Protein AF-A0A134CLT7-F1 (afdb_monomer_lite)

Sequence (96 aa):
MILWNIWITPLYMGCSRAAVLQLIIPAILPFNLLKGGLNSLFIFLLYHSLKTIMQQHLEATYSTSLNEWATSETHLLLGVICLIFLLALIGIACFS

Secondary structure (DSSP, 8-state):
-HHHHHHHHHHHHT--HHHHHHHIIIIIHHHHHHHHHHHHHHHHHHHHHHHHHHHHHHHHHHHHHTTTTT--SHHHHHHHHHHHHHHHHHHHHHH-

Organism: NCBI:txid1588748

pLDDT: mean 81.14, std 11.14, range [53.16, 93.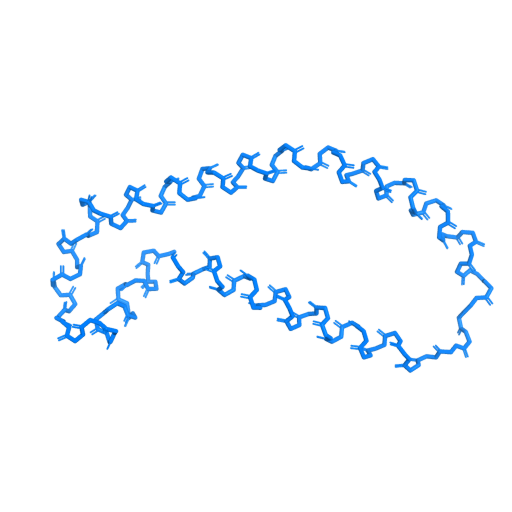06]

Radius of gyration: 20.64 Å; chains: 1; bounding box: 37×38×50 Å

Structure (mmCIF, N/CA/C/O backbone):
data_AF-A0A134CLT7-F1
#
_entry.id   AF-A0A134CLT7-F1
#
loop_
_atom_site.group_PDB
_atom_site.id
_atom_site.type_symbol
_atom_site.label_atom_id
_atom_site.label_alt_id
_atom_site.label_comp_id
_atom_site.label_asym_id
_atom_site.label_entity_id
_atom_site.label_seq_id
_atom_site.pdbx_PDB_ins_code
_atom_site.Cartn_x
_atom_site.Cartn_y
_atom_site.Cartn_z
_atom_site.occupancy
_atom_site.B_iso_or_equiv
_atom_site.auth_seq_id
_atom_site.auth_comp_id
_atom_site.auth_asym_id
_atom_site.auth_atom_id
_atom_site.pdbx_PDB_model_num
ATOM 1 N N . MET A 1 1 ? -5.494 0.184 2.463 1.00 78.50 1 MET A N 1
ATOM 2 C CA . MET A 1 1 ? -5.182 -0.378 3.796 1.00 78.50 1 MET A CA 1
ATOM 3 C C . MET A 1 1 ? -6.170 0.048 4.868 1.00 78.50 1 MET A C 1
ATOM 5 O O . MET A 1 1 ? -6.685 -0.817 5.562 1.00 78.50 1 MET A O 1
ATOM 9 N N . ILE A 1 2 ? -6.507 1.339 4.970 1.00 83.69 2 ILE A N 1
ATOM 10 C CA . ILE A 1 2 ? -7.464 1.831 5.982 1.00 83.69 2 ILE A CA 1
ATOM 11 C C . ILE A 1 2 ? -8.848 1.184 5.832 1.00 83.69 2 ILE A C 1
ATOM 13 O O . ILE A 1 2 ? -9.410 0.735 6.822 1.00 83.69 2 ILE A O 1
ATOM 17 N N . LEU A 1 3 ? -9.358 1.059 4.598 1.00 85.25 3 LEU A N 1
ATOM 18 C CA . LEU A 1 3 ? -10.642 0.397 4.340 1.00 85.25 3 LEU A CA 1
ATOM 19 C C . LEU A 1 3 ? -10.655 -1.033 4.901 1.00 85.25 3 LEU A C 1
ATOM 21 O O . LEU A 1 3 ? -11.522 -1.369 5.694 1.00 85.25 3 LEU A O 1
ATOM 25 N N . TRP A 1 4 ? -9.648 -1.840 4.565 1.00 84.12 4 TRP A N 1
ATOM 26 C CA . TRP A 1 4 ? -9.513 -3.202 5.082 1.00 84.12 4 TRP A CA 1
ATOM 27 C C . TRP A 1 4 ? -9.379 -3.250 6.611 1.00 84.12 4 TRP A C 1
ATOM 29 O O . TRP A 1 4 ? -10.034 -4.073 7.241 1.00 84.12 4 TRP A O 1
ATOM 39 N N . ASN A 1 5 ? -8.644 -2.319 7.227 1.00 86.19 5 ASN A N 1
ATOM 40 C CA . ASN A 1 5 ? -8.547 -2.222 8.688 1.00 86.19 5 ASN A CA 1
ATOM 41 C C . ASN A 1 5 ? -9.910 -1.942 9.355 1.00 86.19 5 ASN A C 1
ATOM 43 O O . ASN A 1 5 ? -10.221 -2.526 10.384 1.00 86.19 5 ASN A O 1
ATOM 47 N N . ILE A 1 6 ? -10.777 -1.113 8.765 1.00 87.88 6 ILE A N 1
ATOM 48 C CA . ILE A 1 6 ? -12.112 -0.834 9.334 1.00 87.88 6 ILE A CA 1
ATOM 49 C C . ILE A 1 6 ? -13.009 -2.081 9.333 1.00 87.88 6 ILE A C 1
ATOM 51 O O . ILE A 1 6 ? -13.839 -2.238 10.228 1.00 87.88 6 ILE A O 1
ATOM 55 N N . TRP A 1 7 ? -12.863 -2.962 8.341 1.00 86.56 7 TRP A N 1
ATOM 56 C CA . TRP A 1 7 ? -13.692 -4.164 8.213 1.00 86.56 7 TRP A CA 1
ATOM 57 C C . TRP A 1 7 ? -13.140 -5.360 8.990 1.00 86.56 7 TRP A C 1
ATOM 59 O O . TRP A 1 7 ? -13.915 -6.123 9.562 1.00 86.56 7 TRP A O 1
ATOM 69 N N . ILE A 1 8 ? -11.818 -5.514 9.032 1.00 87.88 8 ILE A N 1
ATOM 70 C CA . ILE A 1 8 ? -11.163 -6.739 9.502 1.00 87.88 8 ILE A CA 1
ATOM 71 C C . ILE A 1 8 ? -10.637 -6.607 10.928 1.00 87.88 8 ILE A C 1
ATOM 73 O O . ILE A 1 8 ? -10.819 -7.521 11.731 1.00 87.88 8 ILE A O 1
ATOM 77 N N . THR A 1 9 ? -10.048 -5.467 11.289 1.00 87.25 9 THR A N 1
ATOM 78 C CA . THR A 1 9 ? -9.511 -5.236 12.638 1.00 87.25 9 THR A CA 1
ATOM 79 C C . THR A 1 9 ? -10.556 -5.429 13.751 1.00 87.25 9 THR A C 1
ATOM 81 O O . THR A 1 9 ? -10.205 -6.034 14.763 1.00 87.25 9 THR A O 1
ATOM 84 N N . PRO A 1 10 ? -11.842 -5.039 13.591 1.00 88.25 10 PRO A N 1
ATOM 85 C CA . PRO A 1 10 ? -12.883 -5.338 14.580 1.00 88.25 10 PRO A CA 1
ATOM 86 C C . PRO A 1 10 ? -13.121 -6.838 14.789 1.00 88.25 10 PRO A C 1
ATOM 88 O O . PRO A 1 10 ? -13.349 -7.269 15.914 1.00 88.25 10 PRO A O 1
ATOM 91 N N . LEU A 1 11 ? -13.058 -7.636 13.715 1.00 88.56 11 LEU A N 1
ATOM 92 C CA . LEU A 1 11 ? -13.237 -9.091 13.779 1.00 88.56 11 LEU A CA 1
ATOM 93 C C . LEU A 1 11 ? -12.056 -9.757 14.487 1.00 88.56 11 LEU A C 1
ATOM 95 O O . LEU A 1 11 ? -12.252 -10.676 15.273 1.00 88.56 11 LEU A O 1
ATOM 99 N N . TYR A 1 12 ? -10.844 -9.266 14.227 1.00 85.69 12 TYR A N 1
ATOM 100 C CA . TYR A 1 12 ? -9.619 -9.796 14.819 1.00 85.69 12 TYR A CA 1
ATOM 101 C C . TYR A 1 12 ? -9.453 -9.412 16.298 1.00 85.69 12 TYR A C 1
ATOM 103 O O . TYR A 1 12 ? -9.075 -10.246 17.114 1.00 85.69 12 TYR A O 1
ATOM 111 N N . MET A 1 13 ? -9.748 -8.158 16.661 1.00 86.19 13 MET A N 1
ATOM 112 C CA . MET A 1 13 ? -9.594 -7.647 18.033 1.00 86.19 13 MET A CA 1
ATOM 113 C C . MET A 1 13 ? -10.841 -7.834 18.909 1.00 86.19 13 MET A C 1
ATOM 115 O O . MET A 1 13 ? -10.796 -7.527 20.098 1.00 86.19 13 MET A O 1
ATOM 119 N N . GLY A 1 14 ? -11.966 -8.279 18.340 1.00 89.31 14 GLY A N 1
ATOM 120 C CA . GLY A 1 14 ? -13.241 -8.383 19.056 1.00 89.31 14 GLY A CA 1
ATOM 121 C C . GLY A 1 14 ? -13.787 -7.034 19.548 1.00 89.31 14 GLY A C 1
ATOM 122 O O . GLY A 1 14 ? -14.528 -6.992 20.527 1.00 89.31 14 GLY A O 1
ATOM 123 N N . CYS A 1 15 ? -13.407 -5.921 18.908 1.00 89.00 15 CYS A N 1
ATOM 124 C CA . CYS A 1 15 ? -13.779 -4.564 19.314 1.00 89.00 15 CYS A CA 1
ATOM 125 C C . CYS A 1 15 ? -14.796 -3.929 18.351 1.00 89.00 15 CYS A C 1
ATOM 127 O O . CYS A 1 15 ? -15.058 -4.430 17.258 1.00 89.00 15 CYS A O 1
ATOM 129 N N . SER A 1 16 ? -15.407 -2.808 18.747 1.00 91.75 16 SER A N 1
ATOM 130 C CA . SER A 1 16 ? -16.364 -2.109 17.884 1.00 91.75 16 SER A CA 1
ATOM 131 C C . SER A 1 16 ? -15.656 -1.356 16.749 1.00 91.75 16 SER A C 1
ATOM 133 O O . SER A 1 16 ? -14.534 -0.868 16.893 1.00 91.75 16 SER A O 1
ATOM 135 N N . ARG A 1 17 ? -16.349 -1.169 15.618 1.00 89.81 17 ARG A N 1
ATOM 136 C CA . ARG A 1 17 ? -15.836 -0.363 14.489 1.00 89.81 17 ARG A CA 1
ATOM 137 C C . ARG A 1 17 ? -15.500 1.077 14.906 1.00 89.81 17 ARG A C 1
ATOM 139 O O . ARG A 1 17 ? -14.559 1.662 14.383 1.00 89.81 17 ARG A O 1
ATOM 146 N N . ALA A 1 18 ? -16.241 1.632 15.869 1.00 91.44 18 ALA A N 1
ATOM 147 C CA . ALA A 1 18 ? -15.999 2.967 16.413 1.00 91.44 18 ALA A CA 1
ATOM 148 C C . ALA A 1 18 ? -14.648 3.068 17.142 1.00 91.44 18 ALA A C 1
ATOM 150 O O . ALA A 1 18 ? -13.954 4.071 16.992 1.00 91.44 18 ALA A O 1
ATOM 151 N N . ALA A 1 19 ? -14.240 2.022 17.867 1.00 90.00 19 ALA A N 1
ATOM 152 C CA . ALA A 1 19 ? -12.931 1.978 18.517 1.00 90.00 19 ALA A CA 1
ATOM 153 C C . ALA A 1 19 ? -11.786 1.959 17.487 1.00 90.00 19 ALA A C 1
ATOM 155 O O . ALA A 1 19 ? -10.795 2.667 17.644 1.00 90.00 19 ALA A O 1
ATOM 156 N N . VAL A 1 20 ? -11.947 1.223 16.380 1.00 89.69 20 VAL A N 1
ATOM 157 C CA . VAL A 1 20 ? -10.959 1.209 15.285 1.00 89.69 20 VAL A CA 1
ATOM 158 C C . VAL A 1 20 ? -10.867 2.570 14.595 1.00 89.69 20 VAL A C 1
ATOM 160 O O . VAL A 1 20 ? -9.765 3.020 14.292 1.00 89.69 20 VAL A O 1
ATOM 163 N N . LEU A 1 21 ? -11.997 3.261 14.396 1.00 90.81 21 LEU A N 1
ATOM 164 C CA . LEU A 1 21 ? -12.027 4.615 13.826 1.00 90.81 21 LEU A CA 1
ATOM 165 C C . LEU A 1 21 ? -11.203 5.611 14.656 1.00 90.81 21 LEU A C 1
ATOM 167 O O . LEU A 1 21 ? -10.473 6.417 14.082 1.00 90.81 21 LEU A O 1
ATOM 171 N N . GLN A 1 22 ? -11.257 5.514 15.989 1.00 92.88 22 GLN A N 1
ATOM 172 C CA . GLN A 1 22 ? -10.429 6.339 16.879 1.00 92.88 22 GLN A CA 1
ATOM 173 C C . GLN A 1 22 ? -8.932 6.051 16.720 1.00 92.88 22 GLN A C 1
ATOM 175 O O . GLN A 1 22 ? -8.113 6.944 16.921 1.00 92.88 22 GLN A O 1
ATOM 180 N N . LEU A 1 23 ? -8.571 4.835 16.303 1.00 91.06 23 LEU A N 1
ATOM 181 C CA . LEU A 1 23 ? -7.190 4.436 16.045 1.00 91.06 23 LEU A CA 1
ATOM 182 C C . LEU A 1 23 ? -6.678 4.844 14.653 1.00 91.06 23 LEU A C 1
ATOM 184 O O . LEU A 1 23 ? -5.474 4.743 14.399 1.00 91.06 23 LEU A O 1
ATOM 188 N N . ILE A 1 24 ? -7.554 5.307 13.746 1.00 90.19 24 ILE A N 1
ATOM 189 C CA . ILE A 1 24 ? -7.162 5.606 12.361 1.00 90.19 24 ILE A CA 1
ATOM 190 C C . ILE A 1 24 ? -6.092 6.686 12.310 1.00 90.19 24 ILE A C 1
ATOM 192 O O . ILE A 1 24 ? -5.025 6.455 11.753 1.00 90.19 24 ILE A O 1
ATOM 196 N N . ILE A 1 25 ? -6.372 7.850 12.889 1.00 92.38 25 ILE A N 1
ATOM 197 C CA . ILE A 1 25 ? -5.454 8.991 12.873 1.00 92.38 25 ILE A CA 1
ATOM 198 C C . ILE A 1 25 ? -4.178 8.720 13.688 1.00 92.38 25 ILE A C 1
ATOM 200 O O . ILE A 1 25 ? -3.097 8.930 13.142 1.00 92.38 25 ILE A O 1
ATOM 204 N N . PRO A 1 26 ? -4.245 8.245 14.949 1.00 93.06 26 PRO A N 1
ATOM 205 C CA . PRO A 1 26 ? -3.047 8.127 15.776 1.00 93.06 26 PRO A CA 1
ATOM 206 C C . PRO A 1 26 ? -2.155 6.925 15.435 1.00 93.06 26 PRO A C 1
ATOM 208 O O . PRO A 1 26 ? -0.964 6.987 15.718 1.00 93.06 26 PRO A O 1
ATOM 211 N N . ALA A 1 27 ? -2.687 5.844 14.847 1.00 90.81 27 ALA A N 1
ATOM 212 C CA . ALA A 1 27 ? -1.922 4.607 14.651 1.00 90.81 27 ALA A CA 1
ATOM 213 C C . ALA A 1 27 ? -1.982 4.057 13.217 1.00 90.81 27 ALA A C 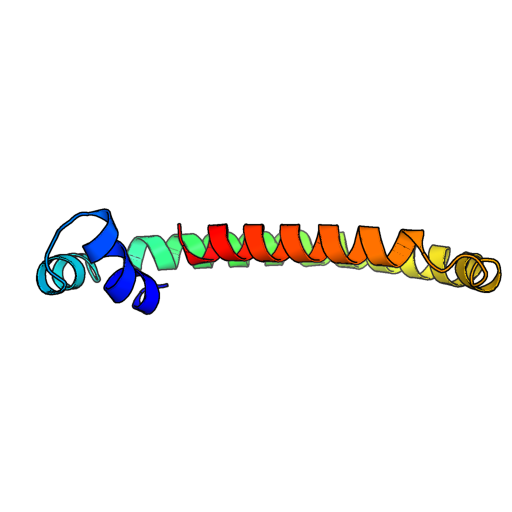1
ATOM 215 O O . ALA A 1 27 ? -0.942 3.863 12.590 1.00 90.81 27 ALA A O 1
ATOM 216 N N . ILE A 1 28 ? -3.177 3.821 12.665 1.00 89.81 28 ILE A N 1
ATOM 217 C CA . ILE A 1 28 ? -3.320 3.092 11.387 1.00 89.81 28 ILE A CA 1
ATOM 218 C C . ILE A 1 28 ? -2.799 3.922 10.205 1.00 89.81 28 ILE A C 1
ATOM 220 O O . ILE A 1 28 ? -2.161 3.391 9.296 1.00 89.81 28 ILE A O 1
ATOM 224 N N . LEU A 1 29 ? -3.071 5.227 10.193 1.00 91.00 29 LEU A N 1
ATOM 225 C CA . LEU A 1 29 ? -2.623 6.149 9.155 1.00 91.00 29 LEU A CA 1
ATOM 226 C C . LEU A 1 29 ? -1.094 6.326 9.154 1.00 91.00 29 LEU A C 1
ATOM 228 O O . LEU A 1 29 ? -0.504 6.086 8.098 1.00 91.00 29 LEU A O 1
ATOM 232 N N . PRO A 1 30 ? -0.429 6.688 10.273 1.00 90.94 30 PRO A N 1
ATOM 233 C CA . PRO A 1 30 ? 1.025 6.837 10.282 1.00 90.94 30 PRO A CA 1
ATOM 234 C C . PRO A 1 30 ? 1.743 5.520 9.969 1.00 90.94 30 PRO A C 1
ATOM 236 O O . PRO A 1 30 ? 2.703 5.527 9.199 1.00 90.94 30 PRO A O 1
ATOM 239 N N . PHE A 1 31 ? 1.242 4.386 10.470 1.00 90.38 31 PHE A N 1
ATOM 240 C CA . PHE A 1 31 ? 1.790 3.071 10.136 1.00 90.38 31 PHE A CA 1
ATOM 241 C C . PHE A 1 31 ? 1.691 2.769 8.633 1.00 90.38 31 PHE A C 1
ATOM 243 O O . PHE A 1 31 ? 2.692 2.430 8.001 1.00 90.38 31 PHE A O 1
ATOM 250 N N . ASN A 1 32 ? 0.511 2.955 8.029 1.00 89.69 32 ASN A N 1
ATOM 251 C CA . ASN A 1 32 ? 0.312 2.698 6.600 1.00 89.69 32 ASN A CA 1
ATOM 252 C C . ASN A 1 32 ? 1.123 3.647 5.710 1.00 89.69 32 ASN A C 1
ATOM 254 O O . ASN A 1 32 ? 1.582 3.232 4.646 1.00 89.69 32 ASN A O 1
ATOM 258 N N . LEU A 1 33 ? 1.302 4.903 6.126 1.00 90.69 33 LEU A N 1
ATOM 259 C CA . LEU A 1 33 ? 2.104 5.874 5.387 1.00 90.69 33 LEU A CA 1
ATOM 260 C C . LEU A 1 33 ? 3.585 5.490 5.402 1.00 90.69 33 LEU A C 1
ATOM 262 O O . LEU A 1 33 ? 4.228 5.490 4.355 1.00 90.69 33 LEU A O 1
ATOM 266 N N . LEU A 1 34 ? 4.106 5.099 6.566 1.00 90.75 34 LEU A N 1
ATOM 267 C CA . LEU A 1 34 ? 5.481 4.629 6.704 1.00 90.75 34 LEU A CA 1
ATOM 268 C C . LEU A 1 34 ? 5.705 3.341 5.904 1.00 90.75 34 LEU A C 1
ATOM 270 O O . LEU A 1 34 ? 6.667 3.249 5.143 1.00 90.75 34 LEU A O 1
ATOM 274 N N . LYS A 1 35 ? 4.775 2.385 5.995 1.00 85.50 35 LYS A N 1
ATOM 275 C CA . LYS A 1 35 ? 4.818 1.139 5.221 1.00 85.50 35 LYS A CA 1
ATOM 276 C C . LYS A 1 35 ? 4.797 1.406 3.714 1.00 85.50 35 LYS A C 1
ATOM 278 O O . LYS A 1 35 ? 5.619 0.860 2.984 1.00 85.50 35 LYS A O 1
ATOM 283 N N . GLY A 1 36 ? 3.890 2.266 3.247 1.00 87.94 36 GLY A N 1
ATOM 284 C CA . GLY A 1 36 ? 3.790 2.651 1.837 1.00 87.94 36 GLY A CA 1
ATOM 285 C C . GLY A 1 36 ? 5.034 3.386 1.339 1.00 87.94 36 GLY A C 1
ATOM 286 O O . GLY A 1 36 ? 5.523 3.092 0.249 1.00 87.94 36 GLY A O 1
ATOM 287 N N . GLY A 1 37 ? 5.584 4.286 2.157 1.00 90.50 37 GLY A N 1
ATOM 288 C CA . GLY A 1 37 ? 6.825 4.998 1.863 1.00 90.50 37 GLY A CA 1
ATOM 289 C C . GLY A 1 37 ? 8.019 4.055 1.734 1.00 90.50 37 GLY A C 1
ATOM 290 O O . GLY A 1 37 ? 8.733 4.111 0.735 1.00 90.50 37 GLY A O 1
ATOM 291 N N . LEU A 1 38 ? 8.195 3.142 2.692 1.00 89.31 38 LEU A N 1
ATO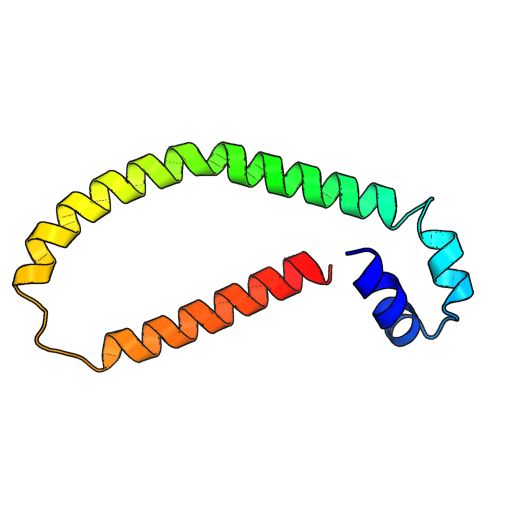M 292 C CA . LEU A 1 38 ? 9.262 2.141 2.650 1.00 89.31 38 LEU A CA 1
ATOM 293 C C . LEU A 1 38 ? 9.117 1.194 1.455 1.00 89.31 38 LEU A C 1
ATOM 295 O O . LEU A 1 38 ? 10.099 0.968 0.755 1.00 89.31 38 LEU A O 1
ATOM 299 N N . ASN A 1 39 ? 7.910 0.690 1.170 1.00 86.94 39 ASN A N 1
ATOM 300 C CA . ASN A 1 39 ? 7.680 -0.160 -0.003 1.00 86.94 39 ASN A CA 1
ATOM 301 C C . ASN A 1 39 ? 7.987 0.575 -1.311 1.00 86.94 39 ASN A C 1
ATOM 303 O O . ASN A 1 39 ? 8.615 0.006 -2.201 1.00 86.94 39 ASN A O 1
ATOM 307 N N . SER A 1 40 ? 7.564 1.836 -1.429 1.00 88.38 40 SER A N 1
ATOM 308 C CA . SER A 1 40 ? 7.835 2.653 -2.613 1.00 88.38 40 SER A CA 1
ATOM 309 C C . SER A 1 40 ? 9.334 2.889 -2.792 1.00 88.38 40 SER A C 1
ATOM 311 O O . SER A 1 40 ? 9.866 2.671 -3.878 1.00 88.38 40 SER A O 1
ATOM 313 N N . LEU A 1 41 ? 10.037 3.246 -1.714 1.00 92.00 41 LEU A N 1
ATOM 314 C CA . LEU A 1 41 ? 11.483 3.444 -1.736 1.00 92.00 41 LEU A CA 1
ATOM 315 C C . LEU A 1 41 ? 12.223 2.152 -2.105 1.00 92.00 41 LEU A C 1
ATOM 317 O O . LEU A 1 41 ? 13.130 2.173 -2.932 1.00 92.00 41 LEU A O 1
ATOM 321 N N . PHE A 1 42 ? 11.811 1.023 -1.533 1.00 87.88 42 PHE A N 1
ATOM 322 C CA . PHE A 1 42 ? 12.403 -0.278 -1.821 1.00 87.88 42 PHE A CA 1
ATOM 323 C C . PHE A 1 42 ? 12.220 -0.676 -3.291 1.00 87.88 42 PHE A C 1
ATOM 325 O O . PHE A 1 42 ? 13.193 -1.042 -3.950 1.00 87.88 42 PHE A O 1
ATOM 332 N N . ILE A 1 43 ? 11.006 -0.532 -3.837 1.00 89.44 43 ILE A N 1
ATOM 333 C CA . ILE A 1 43 ? 10.749 -0.779 -5.263 1.00 89.44 43 ILE A CA 1
ATOM 334 C C . ILE A 1 43 ? 11.547 0.190 -6.133 1.00 89.44 43 ILE A C 1
ATOM 336 O O . ILE A 1 43 ? 12.142 -0.242 -7.116 1.00 89.44 43 ILE A O 1
ATOM 340 N N . PHE A 1 44 ? 11.601 1.474 -5.779 1.00 90.12 44 PHE A N 1
ATOM 341 C CA . PHE A 1 44 ? 12.347 2.476 -6.538 1.00 90.12 44 PHE A CA 1
ATOM 342 C C . PHE A 1 44 ? 13.837 2.119 -6.650 1.00 90.12 44 PHE A C 1
ATOM 344 O O . PHE A 1 44 ? 14.403 2.177 -7.742 1.00 90.12 44 PHE A O 1
ATOM 351 N N . LEU A 1 45 ? 14.456 1.682 -5.549 1.00 90.44 45 LEU A N 1
ATOM 352 C CA . LEU A 1 45 ? 15.855 1.246 -5.529 1.00 90.44 45 LEU A CA 1
ATOM 353 C C . LEU A 1 45 ? 16.071 -0.056 -6.315 1.00 90.44 45 LEU A C 1
ATOM 355 O O . LEU A 1 45 ? 17.048 -0.178 -7.054 1.00 90.44 45 LEU A O 1
ATOM 359 N N . LEU A 1 46 ? 15.160 -1.023 -6.185 1.00 88.94 46 LEU A N 1
ATOM 360 C CA . LEU A 1 46 ? 15.267 -2.304 -6.885 1.00 88.94 46 LEU A CA 1
ATOM 361 C C . LEU A 1 46 ? 14.977 -2.204 -8.383 1.00 88.94 46 LEU A C 1
ATOM 363 O O . LEU A 1 46 ? 15.546 -2.975 -9.154 1.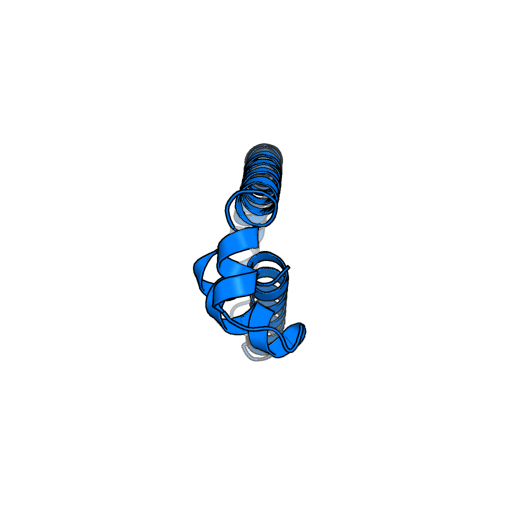00 88.94 46 LEU A O 1
ATOM 367 N N . TYR A 1 47 ? 14.117 -1.277 -8.807 1.00 89.12 47 TYR A N 1
ATOM 368 C CA . TYR A 1 47 ? 13.641 -1.188 -10.186 1.00 89.12 47 TYR A CA 1
ATOM 369 C C . TYR A 1 47 ? 14.788 -1.070 -11.191 1.00 89.12 47 TYR A C 1
ATOM 371 O O . TYR A 1 47 ? 14.782 -1.762 -12.206 1.00 89.12 47 TYR A O 1
ATOM 379 N N . HIS A 1 48 ? 15.800 -0.250 -10.898 1.00 82.88 48 HIS A N 1
ATOM 380 C CA . HIS A 1 48 ? 16.954 -0.097 -11.782 1.00 82.88 48 HIS A CA 1
ATOM 381 C C . HIS A 1 48 ? 17.737 -1.410 -11.939 1.00 82.88 48 HIS A C 1
ATOM 383 O O . HIS A 1 48 ? 17.993 -1.852 -13.058 1.00 82.88 48 HIS A O 1
ATOM 389 N N . SER A 1 49 ? 18.082 -2.058 -10.823 1.00 84.69 49 SER A N 1
ATOM 390 C CA . SER A 1 49 ? 18.849 -3.309 -10.827 1.00 84.69 49 SER A CA 1
ATOM 391 C C . SER A 1 49 ? 18.084 -4.440 -11.510 1.00 84.69 49 SER A C 1
ATOM 393 O O . SER A 1 49 ? 18.644 -5.155 -12.340 1.00 84.69 49 SER A O 1
ATOM 395 N N . LEU A 1 50 ? 16.788 -4.565 -11.216 1.00 86.94 50 LEU A N 1
ATOM 396 C CA . LEU A 1 50 ? 15.926 -5.565 -11.838 1.00 86.94 50 LEU A CA 1
ATOM 397 C C . LEU A 1 50 ? 15.752 -5.308 -13.333 1.00 86.94 50 LEU A C 1
ATOM 399 O O . LEU A 1 50 ? 15.818 -6.256 -14.108 1.00 86.94 50 LEU A O 1
ATOM 403 N N . LYS A 1 51 ? 15.602 -4.049 -13.761 1.00 89.38 51 LYS A N 1
ATOM 404 C CA . LYS A 1 51 ? 15.494 -3.705 -15.183 1.00 89.38 51 LYS A CA 1
ATOM 405 C C . LYS A 1 51 ? 16.725 -4.170 -15.961 1.00 89.38 51 LYS A C 1
ATOM 407 O O . LYS A 1 51 ? 16.566 -4.821 -16.989 1.00 89.38 51 LYS A O 1
ATOM 412 N N . THR A 1 52 ? 17.929 -3.882 -15.468 1.00 86.44 52 THR A N 1
ATOM 413 C CA . THR A 1 52 ? 19.177 -4.274 -16.144 1.00 86.44 52 THR A CA 1
ATOM 414 C C . THR A 1 52 ? 19.311 -5.793 -16.244 1.00 86.44 52 THR A C 1
ATOM 416 O O . THR A 1 52 ? 19.594 -6.315 -17.320 1.00 86.44 52 THR A O 1
ATOM 419 N N . ILE A 1 53 ? 19.037 -6.507 -15.149 1.00 86.88 53 ILE A N 1
ATOM 420 C CA . ILE A 1 53 ? 19.083 -7.976 -15.111 1.00 86.88 53 ILE A CA 1
ATOM 421 C C . ILE A 1 53 ? 18.038 -8.574 -16.065 1.00 86.88 53 ILE A C 1
ATOM 423 O O . ILE A 1 53 ? 18.348 -9.482 -16.834 1.00 86.88 53 ILE A O 1
ATOM 427 N N . MET A 1 54 ? 16.809 -8.049 -16.065 1.00 84.69 54 MET A N 1
ATOM 428 C CA . MET A 1 54 ? 15.747 -8.522 -16.956 1.00 84.69 54 MET A CA 1
ATOM 429 C C . MET A 1 54 ? 16.072 -8.270 -18.428 1.00 84.69 54 MET A C 1
ATOM 431 O O . MET A 1 54 ? 15.796 -9.141 -19.244 1.00 84.69 54 MET A O 1
ATOM 435 N N . GLN A 1 55 ? 16.674 -7.130 -18.779 1.00 86.75 55 GLN A N 1
ATOM 436 C CA . GLN A 1 55 ? 17.097 -6.856 -20.157 1.00 86.75 55 GLN A CA 1
ATOM 437 C C . GLN A 1 55 ? 18.148 -7.870 -20.630 1.00 86.75 55 GLN A C 1
ATOM 439 O O . GLN A 1 55 ? 17.976 -8.474 -21.686 1.00 86.75 55 GLN A O 1
ATOM 444 N N . GLN A 1 56 ? 19.164 -8.144 -19.806 1.00 83.44 56 GLN A N 1
ATOM 445 C CA . GLN A 1 56 ? 20.207 -9.130 -20.115 1.00 83.44 56 GLN A CA 1
ATOM 446 C C . GLN A 1 56 ? 19.645 -10.553 -20.261 1.00 83.44 56 GLN A C 1
ATOM 448 O O . GLN A 1 56 ? 19.985 -11.270 -21.203 1.00 83.44 56 GLN A O 1
ATOM 453 N N . HIS A 1 57 ? 18.755 -10.970 -19.355 1.00 83.12 57 HIS A N 1
ATOM 454 C CA . HIS A 1 57 ? 18.132 -12.292 -19.435 1.00 83.12 57 HIS A CA 1
ATOM 455 C C . HIS A 1 57 ? 17.143 -12.420 -20.594 1.00 83.12 57 HIS A C 1
ATOM 457 O O . HIS A 1 57 ? 17.062 -13.494 -21.186 1.00 83.12 57 HIS A O 1
ATOM 463 N N . LEU A 1 58 ? 16.398 -11.367 -20.938 1.00 81.88 58 LEU A N 1
ATOM 464 C CA . LEU A 1 58 ? 15.450 -11.393 -22.052 1.00 81.88 58 LEU A CA 1
ATOM 465 C C . LEU A 1 58 ? 16.175 -11.600 -23.389 1.00 81.88 58 LEU A C 1
ATOM 467 O O . LEU A 1 58 ? 15.745 -12.430 -24.189 1.00 81.88 58 LEU A O 1
ATOM 471 N N . GLU A 1 59 ? 17.307 -10.924 -23.597 1.00 77.56 59 GLU A N 1
ATOM 472 C CA . GLU A 1 59 ? 18.162 -11.107 -24.780 1.00 77.56 59 GLU A CA 1
ATOM 473 C C . GLU A 1 59 ? 18.741 -12.535 -24.858 1.00 77.56 59 GLU A C 1
ATOM 475 O O . GLU A 1 59 ? 18.729 -13.167 -25.919 1.00 77.56 59 GLU A O 1
ATOM 480 N N . ALA A 1 60 ? 19.171 -13.091 -23.720 1.00 75.56 60 ALA A N 1
ATOM 481 C CA . ALA A 1 60 ? 19.683 -14.460 -23.631 1.00 75.56 60 ALA A CA 1
ATOM 482 C C . ALA A 1 60 ? 18.592 -15.544 -23.790 1.00 75.56 60 ALA A C 1
ATOM 484 O O . ALA A 1 60 ? 18.867 -16.619 -24.319 1.00 75.56 60 ALA A O 1
ATOM 485 N N . THR A 1 61 ? 17.354 -15.269 -23.363 1.00 72.00 61 THR A N 1
ATOM 486 C CA . THR A 1 61 ? 16.226 -16.225 -23.397 1.00 72.00 61 THR A CA 1
ATOM 487 C C . THR A 1 61 ? 15.514 -16.231 -24.750 1.00 72.00 61 THR A C 1
ATOM 489 O O . THR A 1 61 ? 15.071 -17.278 -25.224 1.00 72.00 61 THR A O 1
ATOM 492 N N . TYR A 1 62 ? 15.431 -15.082 -25.429 1.00 69.38 62 TYR A N 1
ATOM 493 C CA . TYR A 1 62 ? 14.868 -15.000 -26.781 1.00 69.38 62 TYR A CA 1
ATOM 494 C C . TYR A 1 62 ? 15.609 -15.919 -27.767 1.00 69.38 62 TYR A C 1
ATOM 496 O O . TYR A 1 62 ? 14.984 -16.609 -28.567 1.00 69.38 62 TYR A O 1
ATOM 504 N N . SER A 1 63 ? 16.936 -16.004 -27.652 1.00 62.97 63 SER A N 1
ATOM 505 C CA . SER A 1 63 ? 17.762 -16.870 -28.503 1.00 62.97 63 SER A CA 1
ATOM 506 C C . SER A 1 63 ? 17.630 -18.370 -28.192 1.00 62.97 63 SER A C 1
ATOM 508 O O . SER A 1 63 ? 17.813 -19.187 -29.091 1.00 62.97 63 SER A O 1
ATOM 510 N N . THR A 1 64 ? 17.265 -18.751 -26.965 1.00 64.50 64 THR A N 1
ATOM 511 C CA . THR A 1 64 ? 17.069 -20.156 -26.546 1.00 64.50 64 THR A CA 1
ATOM 512 C C . THR A 1 64 ? 15.633 -20.649 -26.762 1.00 64.50 64 THR A C 1
ATOM 514 O O . THR A 1 64 ? 15.430 -21.779 -27.202 1.00 64.50 64 THR A O 1
ATOM 517 N N . SER A 1 65 ? 14.628 -19.793 -26.549 1.00 61.00 65 SER A N 1
ATOM 518 C CA . SER A 1 65 ? 13.197 -20.142 -26.652 1.00 61.00 65 SER A CA 1
ATOM 519 C C . SER A 1 65 ? 12.721 -20.582 -28.047 1.00 61.00 65 SER A C 1
ATOM 521 O O . SER A 1 65 ? 11.774 -21.362 -28.147 1.00 61.00 65 SER A O 1
ATOM 523 N N . LEU A 1 66 ? 13.400 -20.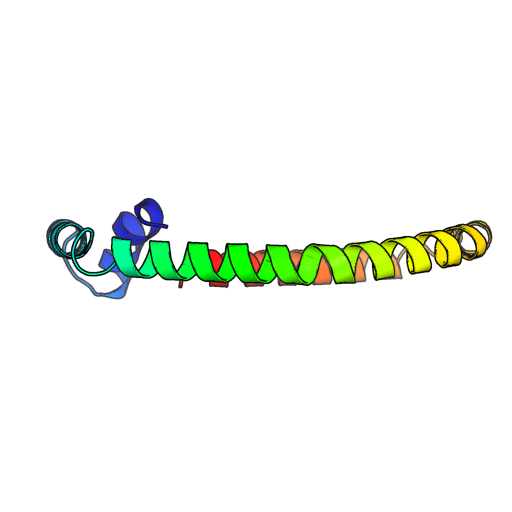174 -29.127 1.00 63.59 66 LEU A N 1
ATOM 524 C CA . LEU A 1 66 ? 13.108 -20.665 -30.484 1.00 63.59 66 LEU A CA 1
ATOM 525 C C . LEU A 1 66 ? 13.353 -22.183 -30.646 1.00 63.59 66 LEU A C 1
ATOM 527 O O . LEU A 1 66 ? 12.807 -22.783 -31.571 1.00 63.59 66 LEU A O 1
ATOM 531 N N . ASN A 1 67 ? 14.115 -22.812 -29.742 1.00 57.00 67 ASN A N 1
ATOM 532 C CA . ASN A 1 67 ? 14.413 -24.250 -29.754 1.00 57.00 67 ASN A CA 1
ATOM 533 C C . ASN A 1 67 ? 13.514 -25.106 -28.832 1.00 57.00 67 ASN A C 1
ATOM 535 O O . ASN A 1 67 ? 13.541 -26.327 -28.957 1.00 57.00 67 ASN A O 1
ATOM 539 N N . GLU A 1 68 ? 12.724 -24.520 -27.922 1.00 57.59 68 GLU A N 1
ATOM 540 C CA . GLU A 1 68 ? 12.149 -25.242 -26.760 1.00 57.59 68 GLU A CA 1
ATOM 541 C C . GLU A 1 68 ? 10.612 -25.260 -26.655 1.00 57.59 68 GLU A C 1
ATOM 543 O O . GLU A 1 68 ? 10.062 -25.807 -25.704 1.00 57.59 68 GLU A O 1
ATOM 548 N N . TRP A 1 69 ? 9.878 -24.740 -27.639 1.00 53.69 69 TRP A N 1
ATOM 549 C CA . TRP A 1 69 ? 8.402 -24.690 -27.679 1.00 53.69 69 TRP A CA 1
ATOM 550 C C . TRP A 1 69 ? 7.690 -26.069 -27.744 1.00 53.69 69 TRP A C 1
ATOM 552 O O . TRP A 1 69 ? 6.513 -26.145 -28.094 1.00 53.69 69 TRP A O 1
ATOM 562 N N . ALA A 1 70 ? 8.369 -27.164 -27.387 1.00 53.16 70 ALA A N 1
ATOM 563 C CA . ALA A 1 70 ? 7.920 -28.547 -27.543 1.00 53.16 70 ALA A CA 1
ATOM 564 C C . ALA A 1 70 ? 7.477 -29.278 -26.250 1.00 53.16 70 ALA A C 1
ATOM 566 O O . ALA A 1 70 ? 7.060 -30.429 -26.350 1.00 53.16 70 ALA A O 1
ATOM 567 N N . THR A 1 71 ? 7.501 -28.687 -25.047 1.00 60.16 71 THR A N 1
ATOM 568 C CA . THR A 1 71 ? 7.121 -29.413 -23.804 1.00 60.16 71 THR A CA 1
ATOM 569 C C . THR A 1 71 ? 6.255 -28.575 -22.851 1.00 60.16 71 THR A C 1
ATOM 571 O O . THR A 1 71 ? 6.718 -27.881 -21.953 1.00 60.16 71 THR A O 1
ATOM 574 N N . SER A 1 72 ? 4.937 -28.657 -23.057 1.00 65.12 72 SER A N 1
ATOM 575 C CA . SER A 1 72 ? 3.927 -27.686 -22.598 1.00 65.12 72 SER A CA 1
ATOM 576 C C . SER A 1 72 ? 3.382 -27.847 -21.162 1.00 65.12 72 SER A C 1
ATOM 578 O O . SER A 1 72 ? 2.573 -27.019 -20.746 1.00 65.12 72 SER A O 1
ATOM 580 N N . GLU A 1 73 ? 3.766 -28.855 -20.373 1.00 65.38 73 GLU A N 1
ATOM 581 C CA . GLU A 1 73 ? 3.056 -29.133 -19.102 1.00 65.38 73 GLU A CA 1
ATOM 582 C C . GLU A 1 73 ? 3.743 -28.600 -17.831 1.00 65.38 73 GLU A C 1
ATOM 584 O O . GLU A 1 73 ? 3.074 -28.149 -16.899 1.00 65.38 73 GLU A O 1
ATOM 589 N N . THR A 1 74 ? 5.075 -28.556 -17.786 1.00 66.62 74 THR A N 1
ATOM 590 C CA . THR A 1 74 ? 5.839 -28.107 -16.602 1.00 66.62 74 THR A CA 1
ATOM 591 C C . THR A 1 74 ? 5.779 -26.592 -16.383 1.00 66.62 74 THR A C 1
ATOM 593 O O . THR A 1 74 ? 5.793 -26.126 -15.241 1.00 66.62 74 THR A O 1
ATOM 596 N N . HIS A 1 75 ? 5.642 -25.811 -17.457 1.00 71.44 75 HIS A N 1
ATOM 597 C CA . HIS A 1 75 ? 5.567 -24.349 -17.389 1.00 71.44 75 HIS A CA 1
ATOM 598 C C . HIS A 1 75 ? 4.243 -23.838 -16.794 1.00 71.44 75 HIS A C 1
ATOM 600 O O . HIS A 1 75 ? 4.235 -22.809 -16.116 1.00 71.44 75 HIS A O 1
ATOM 606 N N . LEU A 1 76 ? 3.136 -24.567 -16.981 1.00 76.38 76 LEU A N 1
ATOM 607 C CA . LEU A 1 76 ? 1.825 -24.199 -16.432 1.00 76.38 76 LEU A CA 1
ATOM 608 C C . LEU A 1 76 ? 1.783 -24.351 -14.907 1.00 76.38 76 LEU A C 1
ATOM 610 O O . LEU A 1 76 ? 1.372 -23.426 -14.209 1.00 76.38 76 LEU A O 1
ATOM 614 N N . LEU A 1 77 ? 2.264 -25.482 -14.381 1.00 79.50 77 LEU A N 1
ATOM 615 C CA . LEU A 1 77 ? 2.340 -25.725 -12.935 1.00 79.50 77 LEU A CA 1
ATOM 616 C C . LEU A 1 77 ? 3.220 -24.691 -12.226 1.00 79.50 77 LEU A C 1
ATOM 618 O O . LEU A 1 77 ? 2.822 -24.131 -11.202 1.00 79.50 77 LEU A O 1
ATOM 622 N N . LEU A 1 78 ? 4.389 -24.393 -12.798 1.00 83.12 78 LEU A N 1
ATOM 623 C CA . LEU A 1 78 ? 5.293 -23.382 -12.257 1.00 83.12 78 LEU A CA 1
ATOM 624 C C . LEU A 1 78 ? 4.652 -21.984 -12.266 1.00 83.12 78 LEU A C 1
ATOM 626 O O . LEU A 1 78 ? 4.776 -21.241 -11.289 1.00 83.12 78 LEU A O 1
ATOM 630 N N . GLY A 1 79 ? 3.909 -21.650 -13.326 1.00 82.81 79 GLY A N 1
ATOM 631 C CA . GLY A 1 79 ? 3.145 -20.406 -13.421 1.00 82.81 79 GLY A CA 1
ATOM 632 C C . GLY A 1 79 ? 2.077 -20.273 -12.331 1.00 82.81 79 GLY A C 1
ATOM 633 O O . GLY A 1 79 ? 1.979 -19.221 -11.696 1.00 82.81 79 GLY A O 1
ATOM 634 N N . VAL A 1 80 ? 1.323 -21.343 -12.052 1.00 85.88 80 VAL A N 1
ATOM 635 C CA . VAL A 1 80 ? 0.294 -21.350 -10.994 1.00 85.88 80 VAL A CA 1
ATOM 636 C C . VAL A 1 80 ? 0.915 -21.186 -9.603 1.00 85.88 80 VAL A C 1
ATOM 638 O O . VAL A 1 80 ? 0.419 -20.389 -8.806 1.00 85.88 80 VAL A O 1
ATOM 641 N N . ILE A 1 81 ? 2.019 -21.878 -9.309 1.00 87.88 81 ILE A N 1
ATOM 642 C CA . ILE A 1 81 ? 2.724 -21.754 -8.020 1.00 87.88 81 ILE A CA 1
ATOM 643 C C . ILE A 1 81 ? 3.240 -20.323 -7.822 1.00 87.88 81 ILE A C 1
ATOM 645 O O . ILE A 1 81 ? 3.060 -19.739 -6.751 1.00 87.88 81 ILE A O 1
ATOM 649 N N . CYS A 1 82 ? 3.828 -19.735 -8.866 1.00 84.00 82 CYS A N 1
ATOM 650 C CA . CYS A 1 82 ? 4.311 -18.359 -8.833 1.00 84.00 82 CYS A CA 1
ATOM 651 C C . CYS A 1 82 ? 3.163 -17.364 -8.586 1.00 84.00 82 CYS A C 1
ATOM 653 O O . CYS A 1 82 ? 3.290 -16.474 -7.747 1.00 84.00 82 CYS A O 1
ATOM 655 N N . LEU A 1 83 ? 2.007 -17.560 -9.232 1.00 84.00 83 LEU A N 1
ATOM 656 C CA . LEU A 1 83 ? 0.814 -16.732 -9.033 1.00 84.00 83 LEU A CA 1
ATOM 657 C C . LEU A 1 83 ? 0.288 -16.804 -7.592 1.00 84.00 83 LEU A C 1
ATOM 659 O O . LEU A 1 83 ? 0.016 -15.766 -6.989 1.00 84.00 83 LEU A O 1
ATOM 663 N N . ILE A 1 84 ? 0.165 -18.008 -7.025 1.00 86.69 84 ILE A N 1
ATOM 664 C CA . ILE A 1 84 ? -0.292 -18.205 -5.639 1.00 86.69 84 ILE A CA 1
ATOM 665 C C . ILE A 1 84 ? 0.662 -17.517 -4.660 1.00 86.69 84 ILE A C 1
ATOM 667 O O . ILE A 1 84 ? 0.219 -16.823 -3.744 1.00 86.69 84 ILE A O 1
ATOM 671 N N . PHE A 1 85 ? 1.969 -17.663 -4.873 1.00 86.25 85 PHE A N 1
ATOM 672 C CA . PHE A 1 85 ? 2.982 -17.019 -4.045 1.00 86.25 85 PHE A CA 1
ATOM 673 C C . PHE A 1 85 ? 2.897 -15.488 -4.124 1.00 86.25 85 PHE A C 1
ATOM 675 O O . PHE A 1 85 ? 2.927 -14.806 -3.102 1.00 86.25 85 PHE A O 1
ATOM 682 N N . LEU A 1 86 ? 2.706 -14.940 -5.324 1.00 79.31 86 LEU A N 1
ATOM 683 C CA . LEU A 1 86 ? 2.578 -13.500 -5.549 1.00 79.31 86 LEU A CA 1
ATOM 684 C C . LEU A 1 86 ? 1.303 -12.940 -4.893 1.00 79.31 86 LEU A C 1
ATOM 686 O O . LEU A 1 86 ? 1.351 -11.900 -4.236 1.00 79.31 86 LEU A O 1
ATOM 690 N N . LEU A 1 87 ? 0.185 -13.668 -4.974 1.00 77.75 87 LEU A N 1
ATOM 691 C CA . LEU A 1 87 ? -1.059 -13.327 -4.275 1.00 77.75 87 LEU A CA 1
ATOM 692 C C . LEU A 1 87 ? -0.903 -13.393 -2.749 1.00 77.75 87 LEU A C 1
ATOM 694 O O . LEU A 1 87 ? -1.418 -12.519 -2.052 1.00 77.75 87 LEU A O 1
ATOM 698 N N . ALA A 1 88 ? -0.157 -14.368 -2.225 1.00 75.19 88 ALA A N 1
ATOM 699 C CA . ALA A 1 88 ? 0.150 -14.460 -0.799 1.00 75.19 88 ALA A CA 1
ATOM 700 C C . ALA A 1 88 ? 1.017 -13.281 -0.326 1.00 75.19 88 ALA A C 1
ATOM 702 O O . ALA A 1 88 ? 0.713 -12.671 0.699 1.00 75.19 88 ALA A O 1
ATOM 703 N N . LEU A 1 89 ? 2.042 -12.896 -1.094 1.00 72.56 89 LEU A N 1
ATOM 704 C CA . LEU A 1 89 ? 2.875 -11.727 -0.795 1.00 72.56 89 LEU A CA 1
ATOM 705 C C . LEU A 1 89 ? 2.077 -10.417 -0.842 1.00 72.56 89 LEU A C 1
ATOM 707 O O . LEU A 1 89 ? 2.233 -9.573 0.042 1.00 72.56 89 LEU A O 1
ATOM 711 N N . ILE A 1 90 ? 1.186 -10.256 -1.826 1.00 71.94 90 ILE A N 1
ATOM 712 C CA . ILE A 1 90 ? 0.271 -9.107 -1.900 1.00 71.94 90 ILE A CA 1
ATOM 713 C C . ILE A 1 90 ? -0.694 -9.114 -0.715 1.00 71.94 90 ILE A C 1
ATOM 715 O O . ILE A 1 90 ? -0.945 -8.055 -0.145 1.00 71.94 90 ILE A O 1
ATOM 719 N N . GLY A 1 91 ? -1.204 -10.281 -0.315 1.00 67.44 91 GLY A N 1
ATOM 720 C CA . GLY A 1 91 ? -2.036 -10.446 0.874 1.00 67.44 91 GLY A CA 1
ATOM 721 C C . GLY A 1 91 ? -1.310 -9.988 2.136 1.00 67.44 91 GLY A C 1
ATOM 722 O O . GLY A 1 91 ? -1.813 -9.131 2.852 1.00 67.44 91 GLY A O 1
ATOM 723 N N . ILE A 1 92 ? -0.081 -10.452 2.361 1.00 64.56 92 ILE A N 1
ATOM 724 C CA . ILE A 1 92 ? 0.755 -10.034 3.499 1.00 64.56 92 ILE A CA 1
ATOM 725 C C . ILE A 1 92 ? 1.027 -8.518 3.454 1.00 64.56 92 ILE A C 1
ATOM 727 O O . ILE A 1 92 ? 0.906 -7.818 4.463 1.00 64.56 92 ILE A O 1
ATOM 731 N N . ALA A 1 93 ? 1.315 -7.968 2.273 1.00 61.97 93 ALA A N 1
ATOM 732 C CA . ALA A 1 93 ? 1.514 -6.532 2.091 1.00 61.97 93 ALA A CA 1
ATOM 733 C C . ALA A 1 93 ? 0.220 -5.713 2.293 1.00 61.97 93 ALA A C 1
ATOM 735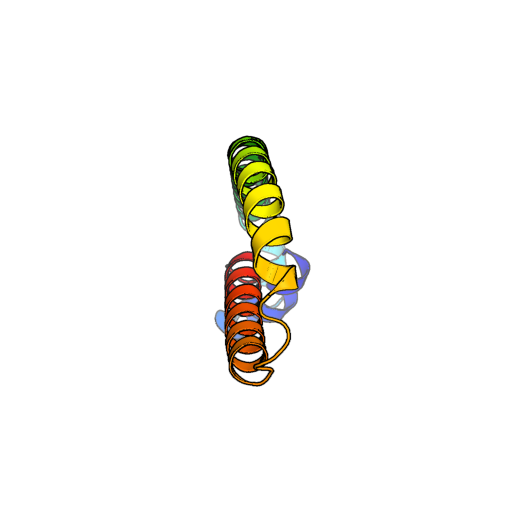 O O . ALA A 1 93 ? 0.294 -4.586 2.789 1.00 61.97 93 ALA A O 1
ATOM 736 N N . CYS A 1 94 ? -0.950 -6.267 1.955 1.00 55.78 94 CYS A N 1
ATOM 737 C CA . CYS A 1 94 ? -2.261 -5.616 2.070 1.00 55.78 94 CYS A CA 1
ATOM 738 C C . CYS A 1 94 ? -2.960 -5.795 3.425 1.00 55.78 94 CYS A C 1
ATOM 740 O O . CYS A 1 94 ? -3.932 -5.092 3.704 1.00 55.78 94 CYS A O 1
ATOM 742 N N . PHE A 1 95 ? -2.544 -6.762 4.233 1.00 56.72 95 PHE A N 1
ATOM 743 C CA . PHE A 1 95 ? -3.276 -7.145 5.441 1.00 56.72 95 PHE A CA 1
ATOM 744 C C . PHE A 1 95 ? -2.486 -6.907 6.730 1.00 56.72 95 PHE A C 1
ATOM 746 O O . PHE A 1 95 ? -3.088 -6.827 7.797 1.00 56.72 95 PHE A O 1
ATOM 753 N N . SER A 1 96 ? -1.159 -6.768 6.627 1.00 57.72 96 SER A N 1
ATOM 754 C CA . SER A 1 96 ? -0.286 -6.372 7.739 1.00 57.72 96 SER A CA 1
ATOM 755 C C . SER A 1 96 ? -0.199 -4.866 7.944 1.00 57.72 96 SER A C 1
ATOM 757 O O . SER A 1 96 ? -0.471 -4.098 6.990 1.00 57.72 96 SER A O 1
#

Foldseek 3Di:
DLVCCLVVVCVVVVHDSVVSVVCVVVPVVVVLVVLVVVVVVVCVVVVVVVVVVCVVVVVVVVVVVVPPPPDPDPVVVVVVVVVVVVVVVVCVSVPD